Protein AF-A0AA92HBH2-F1 (afdb_monomer)

Nearest PDB structures (foldseek):
  4ldz-assembly1_B  TM=9.236E-01  e=2.222E-01  Bacillus subtilis subsp. subtilis str. 168
  5z58-assembly1_L  TM=5.245E-01  e=6.888E-01  Homo sapiens
  5z57-assembly1_L  TM=5.245E-01  e=5.355E+00  Homo sapiens

Foldseek 3Di:
DDPLVVVVVVPDQLCRSCVVVVHDSVVSVVVVVVVVVVVVVVVVVVVVPPDPPVPPDPDPPPPDDDDD

Sequence (68 aa):
MSKALTLFRSGYDTAEIAYILGRTEADVYNELARLREESRAANVAVIKYHPAKDAWGTPPMRAENANG

Structure (mmCIF, N/CA/C/O backbone):
data_AF-A0AA92HBH2-F1
#
_entry.id   AF-A0AA92HBH2-F1
#
loop_
_atom_site.group_PDB
_atom_site.id
_atom_site.type_symbol
_atom_site.label_atom_id
_atom_site.label_alt_id
_atom_site.label_comp_id
_atom_site.label_asym_id
_atom_site.label_entity_id
_atom_site.label_seq_id
_atom_site.pdbx_PDB_ins_code
_atom_site.Cartn_x
_atom_site.Cartn_y
_atom_site.Cartn_z
_atom_site.occupancy
_atom_site.B_iso_or_equiv
_atom_site.auth_seq_id
_atom_site.auth_comp_id
_atom_site.auth_asym_id
_atom_site.auth_atom_id
_atom_site.pdbx_PDB_model_num
ATOM 1 N N . MET A 1 1 ? 2.744 -11.648 -1.795 1.00 62.69 1 MET A N 1
ATOM 2 C CA . MET A 1 1 ? 2.093 -10.382 -2.201 1.00 62.69 1 MET A CA 1
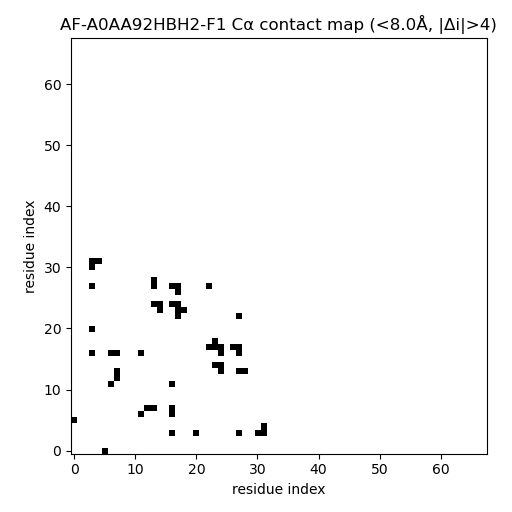ATOM 3 C C . MET A 1 1 ? 1.519 -9.729 -0.947 1.00 62.69 1 MET A C 1
ATOM 5 O O . MET A 1 1 ? 0.888 -10.443 -0.179 1.00 62.69 1 MET A O 1
ATOM 9 N N . SER A 1 2 ? 1.815 -8.450 -0.671 1.00 87.00 2 SER A N 1
ATOM 10 C CA . SER A 1 2 ? 1.347 -7.781 0.563 1.00 87.00 2 SER A CA 1
ATOM 11 C C . SER A 1 2 ? -0.187 -7.681 0.602 1.00 87.00 2 SER A C 1
ATOM 13 O O . SER A 1 2 ? -0.827 -7.455 -0.432 1.00 87.00 2 SER A O 1
ATOM 15 N N . LYS A 1 3 ? -0.775 -7.825 1.799 1.00 92.62 3 LYS A N 1
ATOM 16 C CA . LYS A 1 3 ? -2.215 -7.622 2.029 1.00 92.62 3 LYS A CA 1
ATOM 17 C C . LYS A 1 3 ? -2.629 -6.177 1.722 1.00 92.62 3 LYS A C 1
ATOM 19 O O . LYS A 1 3 ? -3.636 -5.985 1.050 1.00 92.62 3 LYS A O 1
ATOM 24 N N . ALA A 1 4 ? -1.813 -5.191 2.109 1.00 92.50 4 ALA A N 1
ATOM 25 C CA . ALA A 1 4 ? -2.052 -3.778 1.806 1.00 92.50 4 ALA A CA 1
ATOM 26 C C . ALA A 1 4 ? -2.055 -3.517 0.292 1.00 92.50 4 ALA A C 1
ATOM 28 O O . ALA A 1 4 ? -2.967 -2.882 -0.225 1.00 92.50 4 ALA A O 1
ATOM 29 N N . LEU A 1 5 ? -1.097 -4.093 -0.446 1.00 93.25 5 LEU A N 1
ATOM 30 C CA . LEU A 1 5 ? -1.053 -3.978 -1.910 1.00 93.25 5 LEU A CA 1
ATOM 31 C C . LEU A 1 5 ? -2.256 -4.640 -2.593 1.00 93.25 5 LEU A C 1
ATOM 33 O O . LEU A 1 5 ? -2.713 -4.165 -3.629 1.00 93.25 5 LEU A O 1
ATOM 37 N N . THR A 1 6 ? -2.748 -5.748 -2.039 1.00 95.56 6 THR A N 1
ATOM 38 C CA . THR A 1 6 ? -3.914 -6.456 -2.584 1.00 95.56 6 THR A CA 1
ATOM 39 C C . THR A 1 6 ? -5.172 -5.609 -2.432 1.00 95.56 6 THR A C 1
ATOM 41 O O . THR A 1 6 ? -5.873 -5.401 -3.414 1.00 95.56 6 THR A O 1
ATOM 44 N N . LEU A 1 7 ? -5.410 -5.056 -1.240 1.00 95.19 7 LEU A N 1
ATOM 45 C CA . LEU A 1 7 ? -6.551 -4.175 -0.983 1.00 95.19 7 LEU A CA 1
ATOM 46 C C . LEU A 1 7 ? -6.462 -2.876 -1.794 1.00 95.19 7 LEU A C 1
ATOM 48 O O . LEU A 1 7 ? -7.432 -2.492 -2.436 1.00 95.19 7 LEU A O 1
ATOM 52 N N . PHE A 1 8 ? -5.281 -2.262 -1.873 1.00 93.50 8 PHE A N 1
ATOM 53 C CA . PHE A 1 8 ? -5.076 -1.068 -2.695 1.00 93.50 8 PHE A CA 1
ATOM 54 C C . PHE A 1 8 ? -5.421 -1.318 -4.173 1.00 93.50 8 PHE A C 1
ATOM 56 O O . PHE A 1 8 ? -6.071 -0.504 -4.820 1.00 93.50 8 PHE A O 1
ATOM 63 N N . ARG A 1 9 ? -5.049 -2.486 -4.716 1.00 92.94 9 ARG A N 1
ATOM 64 C CA . ARG A 1 9 ? -5.408 -2.885 -6.090 1.00 92.94 9 ARG A CA 1
ATOM 65 C C . ARG A 1 9 ? -6.896 -3.174 -6.278 1.00 92.94 9 ARG A C 1
ATOM 67 O O . ARG A 1 9 ? -7.373 -3.081 -7.404 1.00 92.94 9 ARG A O 1
ATOM 74 N N . SER A 1 10 ? -7.609 -3.504 -5.207 1.00 95.44 10 SER A N 1
ATOM 75 C CA . SER A 1 10 ? -9.065 -3.659 -5.208 1.00 95.44 10 SER A CA 1
ATOM 76 C C . SER A 1 10 ? -9.815 -2.324 -5.095 1.00 95.44 10 SER A C 1
ATOM 78 O O . SER A 1 10 ? -11.040 -2.333 -5.150 1.00 95.44 10 SER A O 1
ATOM 80 N N . GLY A 1 11 ? -9.103 -1.196 -4.968 1.00 95.00 11 GLY A N 1
ATOM 81 C CA . GLY A 1 11 ? -9.676 0.153 -4.981 1.00 95.00 11 GLY A CA 1
ATOM 82 C C . GLY A 1 11 ? -9.846 0.813 -3.613 1.00 95.00 11 GLY A C 1
ATOM 83 O O . GLY A 1 11 ? -10.365 1.922 -3.568 1.00 95.00 11 GLY A O 1
ATOM 84 N N . TYR A 1 12 ? -9.406 0.168 -2.529 1.00 95.75 12 TYR A N 1
ATOM 85 C CA . TYR A 1 12 ? -9.473 0.749 -1.185 1.00 95.75 12 TYR A CA 1
ATOM 86 C C . TYR A 1 12 ? -8.419 1.841 -0.983 1.00 95.75 12 TYR A C 1
ATOM 88 O O . TYR A 1 12 ? -7.279 1.709 -1.451 1.00 95.75 12 TYR A O 1
ATOM 96 N N . ASP A 1 13 ? -8.780 2.886 -0.242 1.00 95.75 13 ASP A N 1
ATOM 97 C CA . ASP A 1 13 ? -7.846 3.939 0.154 1.00 95.75 13 ASP A CA 1
ATOM 98 C C . ASP A 1 13 ? -6.981 3.542 1.370 1.00 95.75 13 ASP A C 1
ATOM 100 O O . ASP A 1 13 ? -7.142 2.485 1.986 1.00 95.75 13 ASP A O 1
ATOM 104 N N . THR A 1 14 ? -5.993 4.372 1.709 1.00 92.88 14 THR A N 1
ATOM 105 C CA . THR A 1 14 ? -5.049 4.088 2.800 1.00 92.88 14 THR A CA 1
ATOM 106 C C . THR A 1 14 ? -5.705 4.045 4.176 1.00 92.88 14 THR A C 1
ATOM 108 O O . THR A 1 14 ? -5.257 3.263 5.018 1.00 92.88 14 THR A O 1
ATOM 111 N N . ALA A 1 15 ? -6.764 4.823 4.404 1.00 96.12 15 ALA A N 1
ATOM 112 C CA . ALA A 1 15 ? -7.493 4.858 5.666 1.00 96.12 15 ALA A CA 1
ATOM 113 C C . ALA A 1 15 ? -8.371 3.607 5.833 1.00 96.12 15 ALA A C 1
ATOM 115 O O . ALA A 1 15 ? -8.348 2.967 6.887 1.00 96.12 15 ALA A O 1
ATOM 116 N N . GLU A 1 16 ? -9.070 3.192 4.776 1.00 96.56 16 GLU A N 1
ATOM 117 C CA . GLU A 1 16 ? -9.853 1.956 4.734 1.00 96.56 16 GLU A CA 1
ATOM 118 C C . GLU A 1 16 ? -8.965 0.726 4.941 1.00 96.56 16 GLU A C 1
ATOM 120 O O . GLU A 1 16 ? -9.280 -0.162 5.734 1.00 96.56 16 GLU A O 1
ATOM 125 N N . ILE A 1 17 ? -7.809 0.681 4.275 1.00 96.69 17 ILE A N 1
ATOM 126 C CA . ILE A 1 17 ? -6.841 -0.410 4.435 1.00 96.69 17 ILE A CA 1
ATOM 127 C C . ILE A 1 17 ? -6.281 -0.434 5.857 1.00 96.69 17 ILE A C 1
ATOM 129 O O . ILE A 1 17 ? -6.153 -1.509 6.445 1.00 96.69 17 ILE A O 1
ATOM 133 N N . ALA A 1 18 ? -5.946 0.729 6.418 1.00 96.69 18 ALA A N 1
ATOM 134 C CA . ALA A 1 18 ? -5.459 0.840 7.788 1.00 96.69 18 ALA A CA 1
ATOM 135 C C . ALA A 1 18 ? -6.490 0.310 8.789 1.00 96.69 18 ALA A C 1
ATOM 137 O O . ALA A 1 18 ? -6.142 -0.491 9.659 1.00 96.69 18 ALA A O 1
ATOM 138 N N . TYR A 1 19 ? -7.762 0.661 8.591 1.00 97.19 19 TYR A N 1
ATOM 139 C CA . TYR A 1 19 ? -8.878 0.142 9.372 1.00 97.19 19 TYR A CA 1
ATOM 140 C C . TYR A 1 19 ? -9.014 -1.385 9.250 1.00 97.19 19 TYR A C 1
ATOM 142 O O . TYR A 1 19 ? -9.026 -2.081 10.265 1.00 97.19 19 TYR A O 1
ATOM 150 N N . ILE A 1 20 ? -9.030 -1.929 8.026 1.00 96.62 20 ILE A N 1
ATOM 151 C CA . ILE A 1 20 ? -9.147 -3.378 7.764 1.00 96.62 20 ILE A CA 1
ATOM 152 C C . ILE A 1 20 ? -7.980 -4.163 8.379 1.00 96.62 20 ILE A C 1
ATOM 154 O O . ILE A 1 20 ? -8.161 -5.279 8.870 1.00 96.62 20 ILE A O 1
ATOM 158 N N . LEU A 1 21 ? -6.768 -3.609 8.329 1.00 95.44 21 LEU A N 1
ATOM 159 C CA . LEU A 1 21 ? -5.556 -4.274 8.806 1.00 95.44 21 LEU A CA 1
ATOM 160 C C . LEU A 1 21 ? -5.254 -4.013 10.288 1.00 95.44 21 LEU A C 1
ATOM 162 O O . LEU A 1 21 ? -4.324 -4.627 10.811 1.00 95.44 21 LEU A O 1
ATOM 166 N N . GLY A 1 22 ? -6.001 -3.129 10.958 1.00 95.75 22 GLY A N 1
ATOM 167 C CA . GLY A 1 22 ? -5.747 -2.738 12.346 1.00 95.75 22 GLY A CA 1
ATOM 168 C C . GLY A 1 22 ? -4.403 -2.027 12.532 1.00 95.75 22 GLY A C 1
ATOM 169 O O . GLY A 1 22 ? -3.694 -2.284 13.504 1.00 95.75 22 GLY A O 1
ATOM 170 N N . ARG A 1 23 ? -4.012 -1.184 11.572 1.00 94.62 23 ARG A N 1
ATOM 171 C CA . ARG A 1 23 ? -2.739 -0.439 11.561 1.00 94.62 23 ARG A CA 1
ATOM 172 C C . ARG A 1 23 ? -3.008 1.053 11.416 1.00 94.62 23 ARG A C 1
ATOM 174 O O . ARG A 1 23 ? -4.147 1.464 11.218 1.00 94.62 23 ARG A O 1
ATOM 181 N N . THR A 1 24 ? -1.964 1.870 11.505 1.00 96.12 24 THR A N 1
ATOM 182 C CA . THR A 1 24 ? -2.098 3.296 11.198 1.00 96.12 24 THR A CA 1
ATOM 183 C C . THR A 1 24 ? -2.072 3.529 9.689 1.00 96.12 24 THR A C 1
ATOM 185 O O . THR A 1 24 ? -1.470 2.763 8.933 1.00 96.12 24 THR A O 1
ATOM 188 N N . GLU A 1 25 ? -2.694 4.618 9.242 1.00 95.81 25 GLU A N 1
ATOM 189 C CA . GLU A 1 25 ? -2.653 5.030 7.836 1.00 95.81 25 GLU A CA 1
ATOM 190 C C . GLU A 1 25 ? -1.218 5.286 7.350 1.00 95.81 25 GLU A C 1
ATOM 192 O O . GLU A 1 25 ? -0.847 4.888 6.245 1.00 95.81 25 GLU A O 1
ATOM 197 N N . ALA A 1 26 ? -0.376 5.866 8.212 1.00 95.25 26 ALA A N 1
ATOM 198 C CA . ALA A 1 26 ? 1.030 6.117 7.919 1.00 95.25 26 ALA A CA 1
ATOM 199 C C . ALA A 1 26 ? 1.809 4.819 7.640 1.00 95.25 26 ALA A C 1
ATOM 201 O O . ALA A 1 26 ? 2.617 4.775 6.711 1.00 95.25 26 ALA A O 1
ATOM 202 N N . ASP A 1 27 ? 1.545 3.747 8.395 1.00 94.31 27 ASP A N 1
ATOM 203 C CA . ASP A 1 27 ? 2.192 2.448 8.175 1.00 94.31 27 ASP A CA 1
ATOM 204 C C . ASP A 1 27 ? 1.827 1.864 6.809 1.00 94.31 27 ASP A C 1
ATOM 206 O O . ASP A 1 27 ? 2.693 1.365 6.087 1.00 94.31 27 ASP A O 1
ATOM 210 N N . VAL A 1 28 ? 0.547 1.953 6.437 1.00 95.25 28 VAL A N 1
ATOM 211 C CA . VAL A 1 28 ? 0.051 1.479 5.139 1.00 95.25 28 VAL A CA 1
ATOM 212 C C . VAL A 1 28 ? 0.664 2.291 4.002 1.00 95.25 28 VAL A C 1
ATOM 214 O O . VAL A 1 28 ? 1.149 1.711 3.028 1.00 95.25 28 VAL A O 1
ATOM 217 N N . TYR A 1 29 ? 0.701 3.618 4.133 1.00 94.12 29 TYR A N 1
ATOM 218 C CA . TYR A 1 29 ? 1.314 4.498 3.142 1.00 94.12 29 TYR A CA 1
ATOM 219 C C . TYR A 1 29 ? 2.800 4.177 2.936 1.00 94.12 29 TYR A C 1
ATOM 221 O O . TYR A 1 29 ? 3.248 3.993 1.801 1.00 94.12 29 TYR A O 1
ATOM 229 N N . ASN A 1 30 ? 3.559 4.045 4.027 1.00 94.88 30 ASN A N 1
ATOM 230 C CA . ASN A 1 30 ? 4.984 3.722 3.978 1.00 94.88 30 ASN A CA 1
ATOM 231 C C . ASN A 1 30 ? 5.238 2.352 3.334 1.00 94.88 30 ASN A C 1
ATOM 233 O O . ASN A 1 30 ? 6.159 2.206 2.527 1.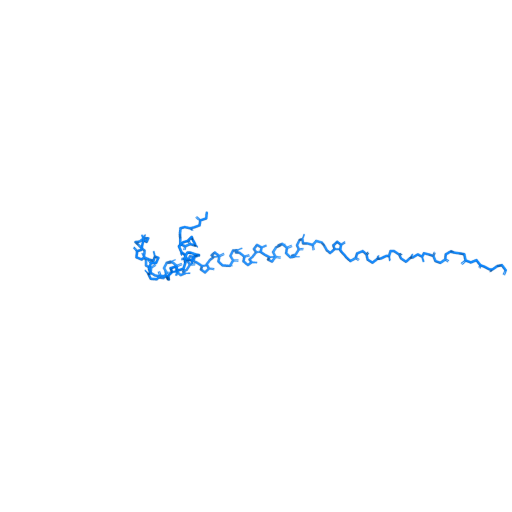00 94.88 30 ASN A O 1
ATOM 237 N N . GLU A 1 31 ? 4.405 1.355 3.638 1.00 94.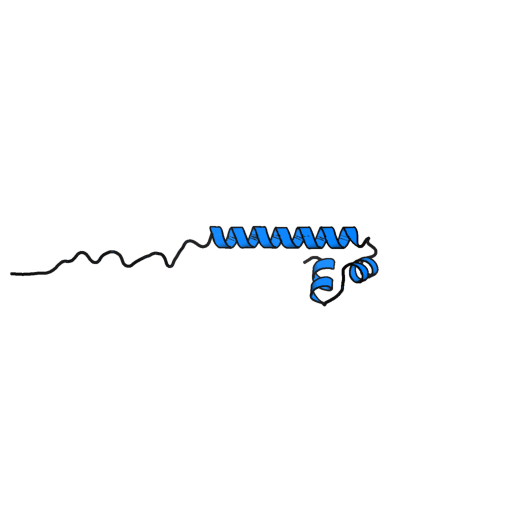00 31 GLU A N 1
ATOM 238 C CA . GLU A 1 31 ? 4.493 0.030 3.023 1.00 94.00 31 GLU A CA 1
ATOM 239 C C . GLU A 1 31 ? 4.230 0.086 1.509 1.00 94.00 31 GLU A C 1
ATOM 241 O O . GLU A 1 31 ? 5.015 -0.453 0.724 1.00 94.00 31 GLU A O 1
ATOM 246 N N . LEU A 1 32 ? 3.174 0.783 1.075 1.00 93.00 32 LEU A N 1
ATOM 247 C CA . LEU A 1 32 ? 2.861 0.955 -0.348 1.00 93.00 32 LEU A CA 1
ATOM 248 C C . LEU A 1 32 ? 3.959 1.733 -1.091 1.00 93.00 32 LEU A C 1
ATOM 250 O O . LEU A 1 32 ? 4.316 1.366 -2.215 1.00 93.00 32 LEU A O 1
ATOM 254 N N . ALA A 1 33 ? 4.538 2.762 -0.467 1.00 92.31 33 ALA A N 1
ATOM 255 C CA . ALA A 1 33 ? 5.657 3.519 -1.024 1.00 92.31 33 ALA A CA 1
ATOM 256 C C . ALA A 1 33 ? 6.902 2.637 -1.214 1.00 92.31 33 ALA A C 1
ATOM 258 O O . ALA A 1 33 ? 7.510 2.654 -2.287 1.00 92.31 33 ALA A O 1
ATOM 259 N N . ARG A 1 34 ? 7.233 1.800 -0.220 1.00 91.94 34 ARG A N 1
ATOM 260 C CA . ARG A 1 34 ? 8.352 0.849 -0.303 1.00 91.94 34 ARG A CA 1
ATOM 261 C C . ARG A 1 34 ? 8.160 -0.145 -1.449 1.00 91.94 34 ARG A C 1
ATOM 263 O O . ARG A 1 34 ? 9.068 -0.347 -2.249 1.00 91.94 34 ARG A O 1
ATOM 270 N N . LEU A 1 35 ? 6.960 -0.713 -1.576 1.00 88.75 35 LEU A N 1
ATOM 271 C CA . LEU A 1 35 ? 6.622 -1.657 -2.648 1.00 88.75 35 LEU A CA 1
ATOM 272 C C . LEU A 1 35 ? 6.665 -1.008 -4.040 1.00 88.75 35 LEU A C 1
ATOM 274 O O . LEU A 1 35 ? 7.035 -1.656 -5.023 1.00 88.75 35 LEU A O 1
ATOM 278 N N . ARG A 1 36 ? 6.306 0.278 -4.145 1.00 86.31 36 ARG A N 1
ATOM 279 C CA . ARG A 1 36 ? 6.437 1.040 -5.393 1.00 86.31 36 ARG A CA 1
ATOM 280 C C . ARG A 1 36 ? 7.900 1.198 -5.798 1.00 86.31 36 ARG A C 1
ATOM 282 O O . ARG A 1 36 ? 8.206 1.052 -6.981 1.00 86.31 36 ARG A O 1
ATOM 289 N N . GLU A 1 37 ? 8.781 1.468 -4.841 1.00 86.19 37 GLU A N 1
ATOM 290 C CA . GLU A 1 37 ? 10.214 1.608 -5.103 1.00 86.19 37 GLU A CA 1
ATOM 291 C C . GLU A 1 37 ? 10.872 0.267 -5.440 1.00 86.19 37 GLU A C 1
ATOM 293 O O . GLU A 1 37 ? 11.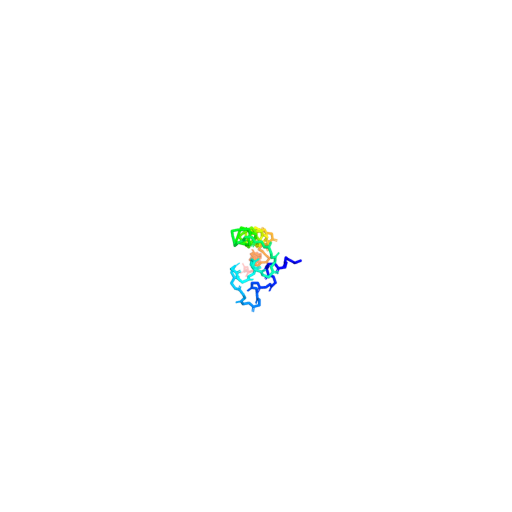618 0.183 -6.410 1.00 86.19 37 GLU A O 1
ATOM 298 N N . GLU A 1 38 ? 10.514 -0.815 -4.744 1.00 83.81 38 GLU A N 1
ATOM 299 C CA . GLU A 1 38 ? 10.953 -2.175 -5.095 1.00 83.81 38 GLU A CA 1
ATOM 300 C C . GLU A 1 38 ? 10.571 -2.541 -6.536 1.00 83.81 38 GLU A C 1
ATOM 302 O O . GLU A 1 38 ? 11.385 -3.075 -7.291 1.00 83.81 38 GLU A O 1
ATOM 307 N N . SER A 1 39 ? 9.349 -2.192 -6.950 1.00 80.75 39 SER A N 1
ATOM 308 C CA . SER A 1 39 ? 8.883 -2.398 -8.323 1.00 80.75 39 SER A CA 1
ATOM 309 C C . SER A 1 39 ? 9.654 -1.539 -9.335 1.00 80.75 39 SER A C 1
ATOM 311 O O . SER A 1 39 ? 10.018 -2.016 -10.411 1.00 80.75 39 SER A O 1
ATOM 313 N N . ARG A 1 40 ? 9.978 -0.282 -8.995 1.00 76.38 40 ARG A N 1
ATOM 314 C CA . ARG A 1 40 ? 10.831 0.580 -9.835 1.00 76.38 40 ARG A CA 1
ATOM 315 C C . ARG A 1 40 ? 12.242 0.023 -9.976 1.00 76.38 40 ARG A C 1
ATOM 317 O O . ARG A 1 40 ? 12.734 -0.063 -11.098 1.00 76.38 40 ARG A O 1
ATOM 324 N N . ALA A 1 41 ? 12.865 -0.389 -8.878 1.00 73.50 41 ALA A N 1
ATOM 325 C CA . ALA A 1 41 ? 14.202 -0.970 -8.879 1.00 73.50 41 ALA A CA 1
ATOM 326 C C . ALA A 1 41 ? 14.259 -2.255 -9.722 1.00 73.50 41 ALA A C 1
ATOM 328 O O . ALA A 1 41 ? 15.174 -2.418 -10.532 1.00 73.50 41 ALA A O 1
ATOM 329 N N . ALA A 1 42 ? 13.246 -3.121 -9.608 1.00 67.50 42 ALA A N 1
ATOM 330 C CA . ALA A 1 42 ? 13.117 -4.313 -10.443 1.00 67.50 42 ALA A CA 1
ATOM 331 C C . ALA A 1 42 ? 12.968 -3.961 -11.935 1.00 67.50 42 ALA A C 1
ATOM 333 O O . ALA A 1 42 ? 13.674 -4.523 -12.771 1.00 67.50 42 ALA A O 1
ATOM 334 N N . ASN A 1 43 ? 12.122 -2.985 -12.281 1.00 59.72 43 ASN A N 1
ATOM 335 C CA . ASN A 1 43 ? 11.946 -2.548 -13.671 1.00 59.72 43 ASN A CA 1
ATOM 336 C C . ASN A 1 43 ? 13.224 -1.930 -14.262 1.00 59.72 43 ASN A C 1
ATOM 338 O O . ASN A 1 43 ? 13.571 -2.207 -15.408 1.00 59.72 43 ASN A O 1
ATOM 342 N N 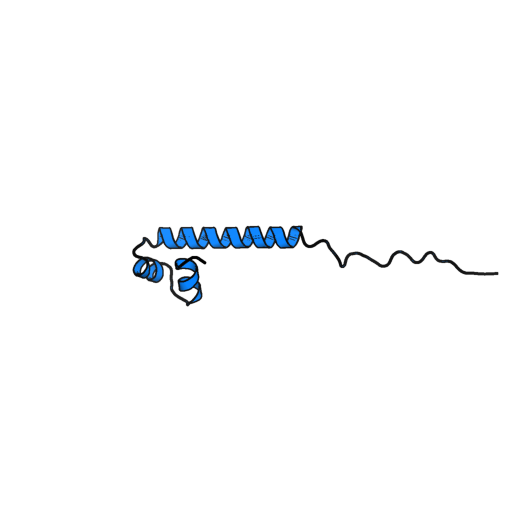. VAL A 1 44 ? 13.966 -1.134 -13.486 1.00 58.66 44 VAL A N 1
ATOM 343 C CA . VAL A 1 44 ? 15.256 -0.569 -13.922 1.00 58.66 44 VAL A CA 1
ATOM 344 C C . VAL A 1 44 ? 16.297 -1.670 -14.139 1.00 58.66 44 VAL A C 1
ATOM 346 O O . VAL A 1 44 ? 17.067 -1.594 -15.097 1.00 58.66 44 VAL A O 1
ATOM 349 N N . ALA A 1 45 ? 16.316 -2.708 -13.299 1.00 56.00 45 ALA A N 1
ATOM 350 C CA . ALA A 1 45 ? 17.183 -3.865 -13.507 1.00 56.00 45 ALA A CA 1
ATOM 351 C C . ALA A 1 45 ? 16.827 -4.611 -14.805 1.00 56.00 45 ALA A C 1
ATOM 353 O O . ALA A 1 45 ? 17.722 -4.930 -15.582 1.00 56.00 45 ALA A O 1
ATOM 354 N N . VAL A 1 46 ? 15.540 -4.810 -15.103 1.00 55.41 46 VAL A N 1
ATOM 355 C CA . VAL A 1 46 ? 15.096 -5.456 -16.353 1.00 55.41 46 VAL A CA 1
ATOM 356 C C . VAL A 1 46 ? 15.487 -4.643 -17.591 1.00 55.41 46 VAL A C 1
ATOM 358 O O . VAL A 1 46 ? 15.921 -5.228 -18.578 1.00 55.41 46 VAL A O 1
ATOM 361 N N . ILE A 1 47 ? 15.406 -3.309 -17.537 1.00 56.69 47 ILE A N 1
ATOM 362 C CA . ILE A 1 47 ? 15.839 -2.438 -18.645 1.00 56.69 47 ILE A CA 1
ATOM 363 C C . ILE A 1 47 ? 17.360 -2.498 -18.831 1.00 56.69 47 ILE A C 1
ATOM 365 O O . ILE A 1 47 ? 17.835 -2.602 -19.957 1.00 56.69 47 ILE A O 1
ATOM 3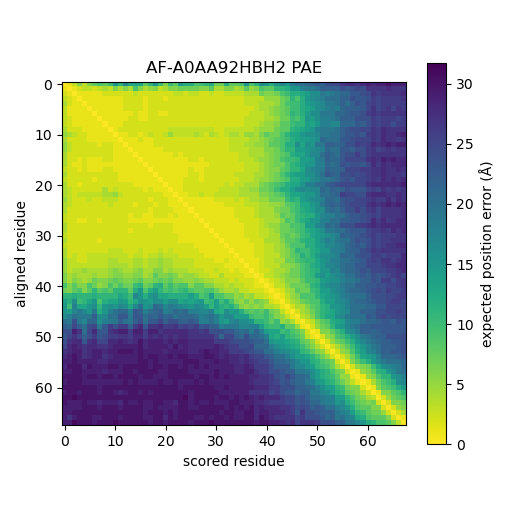69 N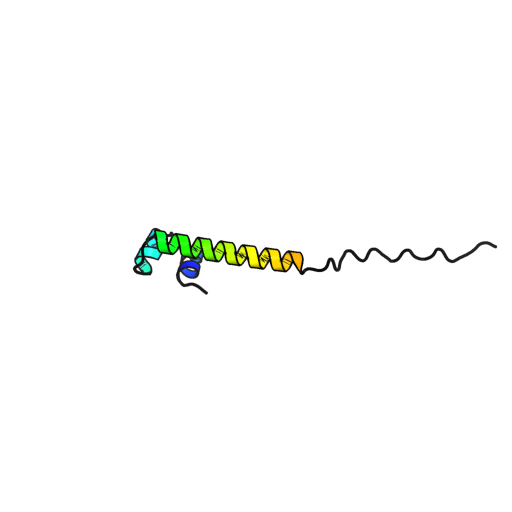 N . LYS A 1 48 ? 18.141 -2.479 -17.742 1.00 53.25 48 LYS A N 1
ATOM 370 C CA . LYS A 1 48 ? 19.611 -2.562 -17.819 1.00 53.25 48 LYS A CA 1
ATOM 371 C C . LYS A 1 48 ? 20.118 -3.930 -18.294 1.00 53.25 48 LYS A C 1
ATOM 373 O O . LYS A 1 48 ? 21.206 -3.996 -18.855 1.00 53.25 48 LYS A O 1
ATOM 378 N N . TYR A 1 49 ? 19.345 -4.994 -18.080 1.00 49.81 49 TYR A N 1
ATOM 379 C CA . TYR A 1 49 ? 19.671 -6.365 -18.489 1.00 49.81 49 TYR A CA 1
ATOM 380 C C . TYR A 1 49 ? 18.866 -6.865 -19.694 1.00 49.81 49 TYR A C 1
ATOM 382 O O . TYR A 1 49 ? 18.940 -8.049 -20.014 1.00 49.81 49 TYR A O 1
ATOM 390 N N . HIS A 1 50 ? 18.144 -5.994 -20.404 1.00 47.22 50 HIS A N 1
ATOM 391 C CA . HIS A 1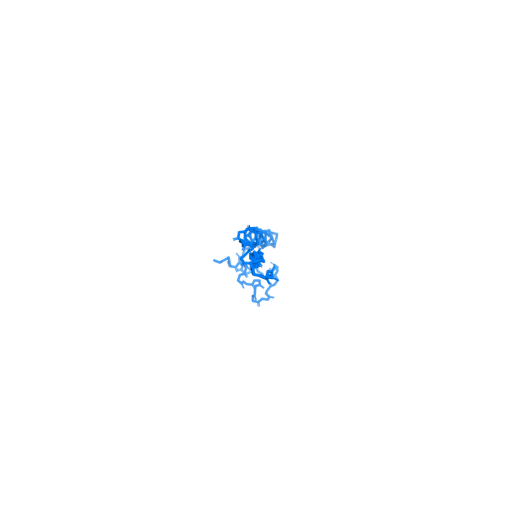 50 ? 17.811 -6.255 -21.799 1.00 47.22 50 HIS A CA 1
ATOM 392 C C . HIS A 1 50 ? 19.066 -5.914 -22.610 1.00 47.22 50 HIS A C 1
ATOM 394 O O . HIS A 1 50 ? 19.304 -4.733 -22.875 1.00 47.22 50 HIS A O 1
ATOM 400 N N . PRO A 1 51 ? 19.922 -6.889 -22.992 1.00 46.53 51 PRO A N 1
ATOM 401 C CA . PRO A 1 51 ? 20.879 -6.603 -24.040 1.00 46.53 51 PRO A CA 1
ATOM 402 C C . PRO A 1 51 ? 20.044 -6.164 -25.235 1.00 46.53 51 PRO A C 1
ATOM 404 O O . PRO A 1 51 ? 19.032 -6.796 -25.546 1.00 46.53 51 PRO A O 1
ATOM 407 N N . ALA A 1 52 ? 20.449 -5.071 -25.865 1.00 52.91 52 ALA A N 1
ATOM 408 C CA . ALA A 1 52 ? 19.947 -4.641 -27.152 1.00 52.91 52 ALA A CA 1
ATOM 409 C C . ALA A 1 52 ? 20.140 -5.779 -28.173 1.00 52.91 52 ALA A C 1
ATOM 411 O O . ALA A 1 52 ? 21.102 -5.798 -28.936 1.00 52.91 52 ALA A O 1
ATOM 412 N N . LYS A 1 53 ? 19.244 -6.770 -28.165 1.00 48.06 53 LYS A N 1
ATOM 413 C CA . LYS A 1 53 ? 19.202 -7.860 -29.143 1.00 48.06 53 LYS A CA 1
ATOM 414 C C . LYS A 1 53 ? 18.728 -7.377 -30.512 1.00 48.06 53 LYS A C 1
ATOM 416 O O . LYS A 1 53 ? 18.774 -8.154 -31.454 1.00 48.06 53 LYS A O 1
ATOM 421 N N . ASP A 1 54 ? 18.431 -6.085 -30.626 1.00 49.94 54 ASP A N 1
ATOM 422 C CA . ASP A 1 54 ? 18.012 -5.442 -31.866 1.00 49.94 54 ASP A CA 1
ATOM 423 C C . ASP A 1 54 ? 19.060 -4.435 -32.385 1.00 49.94 54 ASP A C 1
ATOM 425 O O . ASP A 1 54 ? 18.863 -3.820 -33.426 1.00 49.94 54 ASP A O 1
ATOM 429 N N . ALA A 1 55 ? 20.207 -4.277 -31.703 1.00 45.69 55 ALA A N 1
ATOM 430 C CA . ALA A 1 55 ? 21.321 -3.442 -32.176 1.00 45.69 55 ALA A CA 1
ATOM 431 C C . ALA A 1 55 ? 22.379 -4.230 -32.971 1.00 45.69 55 ALA A C 1
ATOM 433 O O . ALA A 1 55 ? 23.460 -3.710 -33.252 1.00 45.69 55 ALA A O 1
ATOM 434 N N . TRP A 1 56 ? 22.075 -5.467 -33.375 1.00 48.00 56 TRP A N 1
ATOM 435 C CA . TRP A 1 56 ? 22.828 -6.149 -34.428 1.00 48.00 56 TRP A CA 1
ATOM 436 C C . TRP A 1 56 ? 22.366 -5.599 -35.771 1.00 48.00 56 TRP A C 1
ATOM 438 O O . TRP A 1 56 ? 21.661 -6.252 -36.538 1.00 48.00 56 TRP A O 1
ATOM 448 N N . GLY A 1 57 ? 22.769 -4.352 -36.024 1.00 46.06 57 GLY A N 1
ATOM 449 C CA . GLY A 1 57 ? 22.855 -3.835 -37.374 1.00 46.06 57 GLY A CA 1
ATOM 450 C C . GLY A 1 57 ? 23.565 -4.878 -38.226 1.00 46.06 57 GLY A C 1
ATOM 451 O O . GLY A 1 57 ? 24.590 -5.430 -37.822 1.00 46.06 57 GLY A O 1
ATOM 452 N N . THR A 1 58 ? 22.950 -5.189 -39.359 1.00 56.38 58 THR A N 1
ATOM 453 C CA . THR A 1 58 ? 23.497 -5.980 -40.454 1.00 56.38 58 THR A CA 1
ATOM 454 C C . THR A 1 58 ? 25.025 -5.848 -40.481 1.00 56.38 58 THR A C 1
ATOM 456 O O . THR A 1 58 ? 25.506 -4.715 -40.603 1.00 56.38 58 THR A O 1
ATOM 459 N N . PRO A 1 59 ? 25.815 -6.933 -40.342 1.00 55.78 59 PRO A N 1
ATOM 460 C CA . PRO A 1 59 ? 27.248 -6.825 -40.581 1.00 55.78 59 PRO A CA 1
ATOM 461 C C . PRO A 1 59 ? 27.419 -6.204 -41.971 1.00 55.78 59 PRO A C 1
ATOM 463 O O . PRO A 1 59 ? 26.686 -6.607 -42.882 1.00 55.78 59 PRO A O 1
ATOM 466 N N . PRO A 1 60 ? 28.292 -5.195 -42.156 1.00 54.38 60 PRO A N 1
ATOM 467 C CA . PRO A 1 60 ? 28.477 -4.603 -43.469 1.00 54.38 60 PRO A CA 1
ATOM 468 C C . PRO A 1 60 ? 28.841 -5.745 -44.412 1.00 54.38 60 PRO A C 1
ATOM 470 O O . PRO A 1 60 ? 29.879 -6.385 -44.229 1.00 54.38 60 PRO A O 1
ATOM 473 N N . MET A 1 61 ? 27.954 -6.059 -45.365 1.00 49.72 61 MET A N 1
ATOM 474 C CA . MET A 1 61 ? 28.304 -6.976 -46.437 1.00 49.72 61 MET A CA 1
ATOM 475 C C . MET A 1 61 ? 29.559 -6.390 -47.059 1.00 49.72 61 MET A C 1
ATOM 477 O O . MET A 1 61 ? 29.536 -5.276 -47.588 1.00 49.72 61 MET A O 1
ATOM 481 N N . ARG A 1 62 ? 30.677 -7.105 -46.909 1.00 53.97 62 ARG A N 1
ATOM 482 C CA . ARG A 1 62 ? 31.890 -6.821 -47.658 1.00 53.97 62 ARG A CA 1
ATOM 483 C C . ARG A 1 62 ? 31.432 -6.759 -49.109 1.00 53.97 62 ARG A C 1
ATOM 485 O O . ARG A 1 62 ? 30.854 -7.730 -49.592 1.00 53.97 62 ARG A O 1
ATOM 492 N N . ALA A 1 63 ? 31.588 -5.602 -49.746 1.00 55.91 63 ALA A N 1
ATOM 493 C CA . ALA A 1 63 ? 31.365 -5.456 -51.172 1.00 55.91 63 ALA A CA 1
ATOM 494 C C . ALA A 1 63 ? 32.424 -6.311 -51.874 1.00 55.91 63 ALA A C 1
ATOM 496 O O . ALA A 1 63 ? 33.501 -5.839 -52.229 1.00 55.91 63 ALA A O 1
ATOM 497 N N . GLU A 1 64 ? 32.161 -7.607 -51.959 1.00 53.06 64 GLU A N 1
ATOM 498 C CA . GLU A 1 64 ? 32.793 -8.476 -52.921 1.00 53.06 64 GLU A CA 1
ATOM 499 C C . GLU A 1 64 ? 31.923 -8.459 -54.170 1.00 53.06 64 GLU A C 1
ATOM 501 O O . GLU A 1 64 ? 30.692 -8.520 -54.102 1.00 53.06 64 GLU A O 1
ATOM 506 N N . ASN A 1 65 ? 32.639 -8.402 -55.290 1.00 50.28 65 ASN A N 1
ATOM 507 C CA . ASN A 1 65 ? 32.207 -8.491 -56.679 1.00 50.28 65 ASN A CA 1
ATOM 508 C C . ASN A 1 65 ? 31.974 -7.113 -57.308 1.00 50.28 65 ASN A C 1
ATOM 510 O O . ASN A 1 65 ? 31.291 -6.266 -56.753 1.00 50.28 65 ASN A O 1
ATOM 514 N N . ALA A 1 66 ? 32.423 -6.814 -58.514 1.00 49.47 66 ALA A N 1
ATOM 515 C CA . ALA A 1 66 ? 33.297 -7.450 -59.491 1.00 49.47 66 ALA A CA 1
ATOM 516 C C . ALA A 1 66 ? 33.235 -6.467 -60.670 1.00 49.47 66 ALA A C 1
ATOM 518 O O . ALA A 1 66 ? 32.138 -6.045 -61.015 1.00 49.47 66 ALA A O 1
ATOM 519 N N . ASN A 1 67 ? 34.371 -6.080 -61.234 1.00 45.28 67 ASN A N 1
ATOM 520 C CA . ASN A 1 67 ? 34.548 -5.643 -62.625 1.00 45.28 67 ASN A CA 1
ATOM 521 C C . ASN A 1 67 ? 36.077 -5.531 -62.776 1.00 45.28 67 ASN A C 1
ATOM 523 O O . ASN A 1 67 ? 36.703 -4.769 -62.043 1.00 45.28 67 ASN A O 1
ATOM 527 N N . GLY A 1 68 ? 36.764 -6.380 -63.539 1.00 40.25 68 GLY A N 1
ATOM 528 C CA . GLY A 1 68 ? 36.336 -6.901 -64.836 1.00 40.25 68 GLY A CA 1
ATOM 529 C C . GLY A 1 68 ? 36.597 -5.820 -65.862 1.00 40.25 68 GLY A C 1
ATOM 530 O O . GLY A 1 68 ? 35.782 -4.875 -65.884 1.00 40.25 68 GLY A O 1
#

Mean predicted aligned error: 13.57 Å

Radius of gyration: 25.19 Å; Cα contacts (8 Å, |Δi|>4): 27; chains: 1; bounding box: 46×16×77 Å

Solvent-accessible surface area (backbone atoms only — not comparable to full-atom values): 4280 Å² total; per-residue (Å²): 132,59,69,66,60,51,43,45,74,73,70,48,52,51,61,58,47,9,62,76,70,75,50,53,41,66,60,46,49,54,52,54,52,51,54,52,50,54,52,49,54,53,51,52,49,52,60,73,66,50,72,69,84,80,68,72,64,74,75,80,74,74,87,74,84,86,79,134

pLDDT: mean 75.95, std 20.44, rang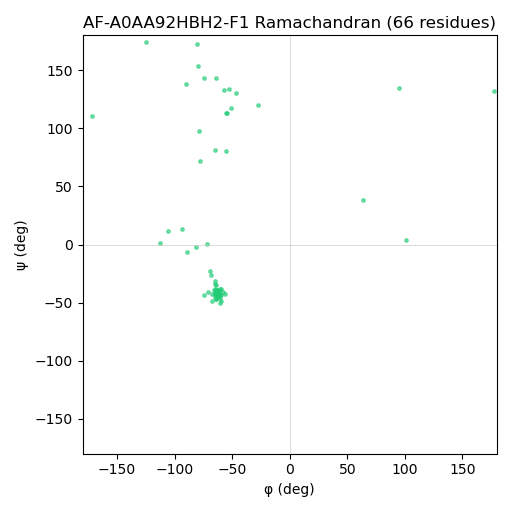e [40.25, 97.19]

Organism: Rhizobium rhizogenes (NCBI:txid359)

Secondary structure (DSSP, 8-state):
--HHHHHHHTT--HHHHHHHHTS-HHHHHHHHHHHHHHHHHHHHHHHHTS--TT--------------